Protein AF-A0A6A0HBW5-F1 (afdb_monomer)

Foldseek 3Di:
DCVPDPQWDWDDDPPDIDIDGDPVVDDDQDPVNVVVVVVVVVVVVVVVVVVVVVVVVVVVVVCVVVVDDDPVVCCVVDPPVNVVVVVVVVVVVVVVVVVDPDPQDPVNVVVVVVVLVVVLVVVVVVVVVVVVVLVVVVVVDPDDSVVVCVVVVPDDCVNVVHDRDD

Solvent-accessible surface area (backbone atoms only — not comparable to full-atom values): 10023 Å² total; per-residue (Å²): 136,76,90,81,50,100,56,58,42,79,46,76,59,89,94,44,78,46,75,41,73,45,66,86,78,52,79,87,78,51,75,64,61,49,52,52,49,51,50,50,51,51,54,51,51,54,52,50,53,53,49,52,52,52,50,54,52,51,50,52,51,50,50,60,58,67,73,43,82,49,72,72,54,46,44,68,77,49,40,65,69,59,56,51,51,51,50,52,57,49,46,68,57,43,53,64,53,74,72,42,82,71,82,68,47,73,68,56,49,51,51,53,51,50,53,51,53,51,51,52,50,50,50,54,53,50,55,48,53,55,48,53,55,51,54,61,51,51,78,76,43,97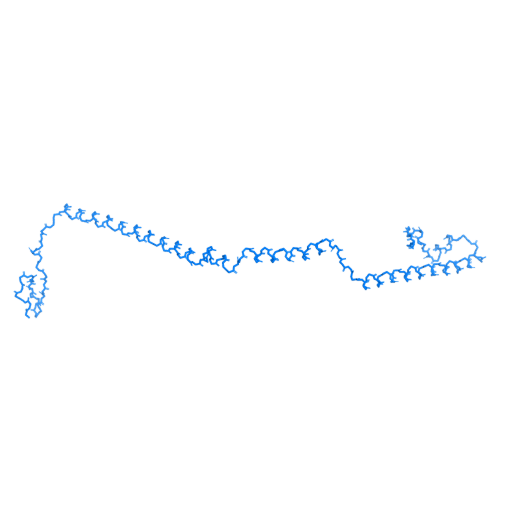,67,57,73,64,58,53,27,60,77,73,67,61,84,53,54,72,81,73,70,52,74,81,82,130

Nearest PDB structures (foldseek):
  1p9n-assembly1_B  TM=2.812E-01  e=3.953E+00  Escherichia coli

Organism: Hyalella azteca (NCBI:txid294128)

InterPro domains:
  IPR040661 Leucine zipper with capping helix domain [PF18517] (106-161)

Sequence (166 aa):
MLGSTSCLKEKLYGKQKVYVADQSRFPAVDEQALKALEQRVAELTESVDGQKQAVQQAEAALKAISSTLTTKELEAYFPDAQLRQQNEAMESRLVPLKTQQSPISKEERQRLERRRSEAVLQWRRRKRIAREVLDAILEGYPKSKKELYEDIGIETDEDLGVKMPQ

pLDDT: mean 85.19, std 10.64, range [41.59, 97.88]

Structure (mmCIF, N/CA/C/O backbone):
data_AF-A0A6A0HBW5-F1
#
_entry.id   AF-A0A6A0HBW5-F1
#
loop_
_atom_site.group_PDB
_atom_site.id
_atom_site.type_symbol
_atom_site.label_atom_id
_atom_site.label_alt_id
_atom_site.label_comp_id
_atom_site.label_asym_id
_atom_site.label_entity_id
_atom_site.label_seq_id
_atom_site.pdbx_PDB_ins_code
_atom_site.Cartn_x
_atom_site.Cartn_y
_atom_site.Cartn_z
_atom_site.occupancy
_atom_site.B_iso_or_equiv
_atom_site.auth_seq_id
_atom_site.auth_comp_id
_atom_site.auth_asym_id
_atom_site.auth_atom_id
_atom_site.pdbx_PDB_model_num
ATOM 1 N N . MET A 1 1 ? -16.396 -23.419 68.931 1.00 41.59 1 MET A N 1
ATOM 2 C CA . MET A 1 1 ? -17.744 -23.444 69.542 1.00 41.59 1 MET A CA 1
ATOM 3 C C . MET A 1 1 ? -18.662 -22.512 68.746 1.00 41.59 1 MET A C 1
ATOM 5 O O . MET A 1 1 ? -18.763 -21.348 69.090 1.00 41.59 1 MET A O 1
ATOM 9 N N . LEU A 1 2 ? -19.270 -22.982 67.648 1.00 47.25 2 LEU A N 1
ATOM 10 C CA . LEU A 1 2 ? -20.271 -22.221 66.861 1.00 47.25 2 LEU A CA 1
ATOM 11 C C . LEU A 1 2 ? -21.720 -22.646 67.188 1.00 47.25 2 LEU A C 1
ATOM 13 O O . LEU A 1 2 ? -22.670 -22.134 66.609 1.00 47.25 2 LEU A O 1
ATOM 17 N N . GLY A 1 3 ? -21.903 -23.571 68.139 1.00 47.00 3 GLY A N 1
ATOM 18 C CA . GLY A 1 3 ? -23.209 -24.110 68.541 1.00 47.00 3 GLY A CA 1
ATOM 19 C C . GLY A 1 3 ? -24.035 -23.204 69.462 1.00 47.00 3 GLY A C 1
ATOM 20 O O . GLY A 1 3 ? -25.048 -23.650 69.984 1.00 47.00 3 GLY A O 1
ATOM 21 N N . SER A 1 4 ? -23.607 -21.958 69.690 1.00 48.75 4 SER A N 1
ATOM 22 C CA . SER A 1 4 ? -24.270 -21.002 70.597 1.00 48.75 4 SER A CA 1
ATOM 23 C C . SER A 1 4 ? -24.695 -19.701 69.912 1.00 48.75 4 SER A C 1
ATOM 25 O O . SER A 1 4 ? -25.196 -18.793 70.567 1.00 48.75 4 SER A O 1
ATOM 27 N N . THR A 1 5 ? -24.516 -19.591 68.596 1.00 54.41 5 THR A N 1
ATOM 28 C CA . THR A 1 5 ? -25.057 -18.483 67.804 1.00 54.41 5 THR A CA 1
ATOM 29 C C . THR A 1 5 ? -26.413 -18.889 67.237 1.00 54.41 5 THR A C 1
ATOM 31 O O . THR A 1 5 ? -26.514 -19.888 66.529 1.00 54.41 5 THR A O 1
ATOM 34 N N . SER A 1 6 ? -27.449 -18.099 67.531 1.00 63.56 6 SER A N 1
ATOM 35 C CA . SER A 1 6 ? -28.872 -18.265 67.166 1.00 63.56 6 SER A CA 1
ATOM 36 C C . SER A 1 6 ? -29.185 -18.323 65.658 1.00 63.56 6 SER A C 1
ATOM 38 O O . SER A 1 6 ? -30.319 -18.104 65.244 1.00 63.56 6 SER A O 1
ATOM 40 N N . CYS A 1 7 ? -28.183 -18.572 64.818 1.00 76.06 7 CYS A N 1
ATOM 41 C CA . CYS A 1 7 ? -28.252 -18.577 63.365 1.00 76.06 7 CYS A CA 1
ATOM 42 C C . CYS A 1 7 ? -28.137 -19.968 62.728 1.00 76.06 7 CYS A C 1
ATOM 44 O O . CYS A 1 7 ? -28.348 -20.069 61.521 1.00 76.06 7 CYS A O 1
ATOM 46 N N . LEU A 1 8 ? -27.807 -21.017 63.489 1.00 84.62 8 LEU A N 1
ATOM 47 C CA . LEU A 1 8 ? -27.551 -22.361 62.963 1.00 84.62 8 LEU A CA 1
ATOM 48 C C . LEU A 1 8 ? -28.444 -23.407 63.641 1.00 84.62 8 LEU A C 1
ATOM 50 O O . LEU A 1 8 ? -28.570 -23.431 64.864 1.00 84.62 8 LEU A O 1
ATOM 54 N N . LYS A 1 9 ? -29.021 -24.308 62.842 1.00 85.19 9 LYS A N 1
ATOM 55 C CA . LYS A 1 9 ? -29.712 -25.522 63.289 1.00 85.19 9 LYS A CA 1
ATOM 56 C C . LYS A 1 9 ? -28.782 -26.724 63.132 1.00 85.19 9 LYS A C 1
ATOM 58 O O . LYS A 1 9 ? -28.207 -26.940 62.067 1.00 85.19 9 LYS A O 1
ATOM 63 N N . GLU A 1 10 ? -28.639 -27.503 64.201 1.00 88.44 10 GLU A N 1
ATOM 64 C CA . GLU A 1 10 ? -27.877 -28.755 64.221 1.00 88.44 10 GLU A CA 1
ATOM 65 C C . GLU A 1 10 ? -28.824 -29.940 63.998 1.00 88.44 10 GLU A C 1
ATOM 67 O O . GLU A 1 10 ? -29.864 -30.040 64.652 1.00 88.44 10 GLU A O 1
ATOM 72 N N . LYS A 1 11 ? -28.456 -30.865 63.106 1.00 88.19 11 LYS A N 1
ATOM 73 C CA . LYS A 1 11 ? -29.119 -32.164 62.966 1.00 88.19 11 LYS A CA 1
ATOM 74 C C . LYS A 1 11 ? -28.089 -33.287 63.011 1.00 88.19 11 LYS A C 1
ATOM 76 O O . LYS A 1 11 ? -27.078 -33.256 62.310 1.00 88.19 11 LYS A O 1
ATOM 81 N N . LEU A 1 12 ? -28.357 -34.284 63.846 1.00 86.94 12 LEU A N 1
ATOM 82 C CA . LEU A 1 12 ? -27.523 -35.471 63.996 1.00 86.94 12 LEU A CA 1
ATOM 83 C C . LEU A 1 12 ? -27.927 -36.537 62.974 1.00 86.94 12 LEU A C 1
ATOM 85 O O . LEU A 1 12 ? -29.091 -36.932 62.910 1.00 86.94 12 LEU A O 1
ATOM 89 N N . TYR A 1 13 ? -26.950 -37.026 62.215 1.00 85.88 13 TYR A N 1
ATOM 90 C CA . TYR A 1 13 ? -27.076 -38.189 61.341 1.00 85.88 13 TYR A CA 1
ATOM 91 C C . TYR A 1 13 ? -26.056 -39.243 61.783 1.00 85.88 13 TYR A C 1
ATOM 93 O O . TYR A 1 13 ? -24.866 -39.175 61.466 1.00 85.88 13 TYR A O 1
ATOM 101 N N . GLY A 1 14 ? -26.515 -40.214 62.576 1.00 88.50 14 GLY A N 1
ATOM 102 C CA . GLY A 1 14 ? -25.643 -41.224 63.177 1.00 88.50 14 GLY A CA 1
ATOM 103 C C . GLY A 1 14 ? -24.597 -40.592 64.103 1.00 88.50 14 GLY A C 1
ATOM 104 O O . GLY A 1 14 ? -24.949 -39.961 65.094 1.00 88.50 14 GLY A O 1
ATOM 105 N N . LYS A 1 15 ? -23.305 -40.757 63.778 1.00 89.81 15 LYS A N 1
ATOM 106 C CA . LYS A 1 15 ? -22.178 -40.176 64.539 1.00 89.81 15 LYS A CA 1
ATOM 107 C C . LYS A 1 15 ? -21.784 -38.759 64.091 1.00 89.81 15 LYS A C 1
ATOM 109 O O . LYS A 1 15 ? -20.898 -38.169 64.702 1.00 89.81 15 LYS A O 1
ATOM 114 N N . GLN A 1 16 ? -22.385 -38.224 63.027 1.00 82.19 16 GLN A N 1
ATOM 115 C CA . GLN A 1 16 ? -22.011 -36.928 62.453 1.00 82.19 16 GLN A CA 1
ATOM 116 C C . GLN A 1 16 ? -23.065 -35.855 62.742 1.00 82.19 16 GLN A C 1
ATOM 118 O O . GLN A 1 16 ? -24.269 -36.116 62.712 1.00 82.19 16 GLN A O 1
ATOM 123 N N . LYS A 1 17 ? -22.596 -34.631 63.004 1.00 90.69 17 LYS A N 1
ATOM 124 C CA . LYS A 1 17 ? -23.424 -33.431 63.178 1.00 90.69 17 LYS A CA 1
ATOM 125 C C . LYS A 1 17 ? -23.373 -32.594 61.907 1.00 90.69 17 LYS A C 1
ATOM 127 O O . LYS A 1 17 ? -22.287 -32.230 61.462 1.00 90.69 17 LYS A O 1
ATOM 132 N N . VAL A 1 18 ? -24.538 -32.272 61.352 1.00 90.25 18 VAL A N 1
ATOM 133 C CA . VAL A 1 18 ? -24.682 -31.339 60.230 1.00 90.25 18 VAL A CA 1
ATOM 134 C C . VAL A 1 18 ? -25.264 -30.037 60.764 1.00 90.25 18 VAL A C 1
ATOM 136 O O . VAL A 1 18 ? -26.302 -30.042 61.425 1.00 90.25 18 VAL A O 1
ATOM 139 N N . TYR A 1 19 ? -24.592 -28.929 60.471 1.00 90.06 19 TYR A N 1
ATOM 140 C CA . TYR A 1 19 ? -25.030 -27.584 60.826 1.00 90.06 19 TYR A CA 1
ATOM 141 C C . TYR A 1 19 ? -25.513 -26.871 59.571 1.00 90.06 19 TYR A C 1
ATOM 143 O O . TYR A 1 19 ? -24.793 -26.824 58.575 1.00 90.06 19 TYR A O 1
ATOM 151 N N . VAL A 1 20 ? -26.717 -26.312 59.616 1.00 88.06 20 VAL A N 1
ATOM 152 C CA . VAL A 1 20 ? -27.298 -25.549 58.506 1.00 88.06 20 VAL A CA 1
ATOM 153 C C . VAL A 1 20 ? -27.784 -24.208 59.034 1.00 88.06 20 VAL A C 1
ATOM 155 O O . VAL A 1 20 ? -28.215 -24.115 60.182 1.00 88.06 20 VAL A O 1
ATOM 158 N N . ALA A 1 21 ? -27.719 -23.166 58.207 1.00 88.81 21 ALA A N 1
ATOM 159 C CA . ALA A 1 21 ? -28.335 -21.884 58.522 1.00 88.81 21 ALA A CA 1
ATOM 160 C C . ALA A 1 21 ? -29.823 -22.069 58.839 1.00 88.81 21 ALA A C 1
ATOM 162 O O . ALA A 1 21 ? -30.539 -22.799 58.149 1.00 88.81 21 ALA A O 1
ATOM 163 N N . ASP A 1 22 ? -30.283 -21.421 59.904 1.00 87.50 22 ASP A N 1
ATOM 164 C CA . ASP A 1 22 ? -31.673 -21.507 60.306 1.00 87.50 22 ASP A CA 1
ATOM 165 C C . ASP A 1 22 ? -32.580 -20.782 59.300 1.00 87.50 22 ASP A C 1
ATOM 167 O O . ASP A 1 22 ? -32.700 -19.555 59.311 1.00 87.50 22 ASP A O 1
ATOM 171 N N . GLN A 1 23 ? -33.253 -21.566 58.453 1.00 82.19 23 GLN A N 1
ATOM 172 C CA . GLN A 1 23 ? -34.152 -21.047 57.429 1.00 82.19 23 GLN A CA 1
ATOM 173 C C . GLN A 1 23 ? -35.401 -20.353 57.995 1.00 82.19 23 GLN A C 1
ATOM 175 O O . GLN A 1 23 ? -35.957 -19.501 57.312 1.00 82.19 23 GLN A O 1
ATOM 180 N N . SER A 1 24 ? -35.816 -20.618 59.247 1.00 83.19 24 SER A N 1
ATOM 181 C CA . SER A 1 24 ? -36.973 -19.914 59.840 1.00 83.19 24 SER A CA 1
ATOM 182 C C . SER A 1 24 ? -36.707 -18.441 60.155 1.00 83.19 24 SER A C 1
ATOM 184 O O . SER A 1 24 ? -37.626 -17.721 60.530 1.00 83.19 24 SER A O 1
ATOM 186 N N . ARG A 1 25 ? -35.457 -17.986 60.013 1.00 83.81 25 ARG A N 1
ATOM 187 C CA . ARG A 1 25 ? -35.081 -16.573 60.166 1.00 83.81 25 ARG A CA 1
ATOM 188 C C . ARG A 1 25 ? -35.287 -15.767 58.885 1.00 83.81 25 ARG A C 1
ATOM 190 O O . ARG A 1 25 ? -35.209 -14.543 58.936 1.00 83.81 25 ARG A O 1
ATOM 197 N N . PHE A 1 26 ? -35.522 -16.432 57.756 1.00 82.12 26 PHE A N 1
ATOM 198 C CA . PHE A 1 26 ? -35.843 -15.770 56.501 1.00 82.12 26 PHE A CA 1
ATOM 199 C C . PHE A 1 26 ? -37.362 -15.620 56.378 1.00 82.12 26 PHE A C 1
ATOM 201 O O . PHE A 1 26 ? -38.099 -16.520 56.789 1.00 82.12 26 PHE A O 1
ATOM 208 N N . PRO A 1 27 ? -37.847 -14.490 55.842 1.00 81.81 27 PRO A N 1
ATOM 209 C CA . PRO A 1 27 ? -39.269 -14.311 55.598 1.00 81.81 27 PRO A CA 1
ATOM 210 C C . PRO A 1 27 ? -39.771 -15.364 54.606 1.00 81.81 27 PRO A C 1
ATOM 212 O O . PRO A 1 27 ? -39.071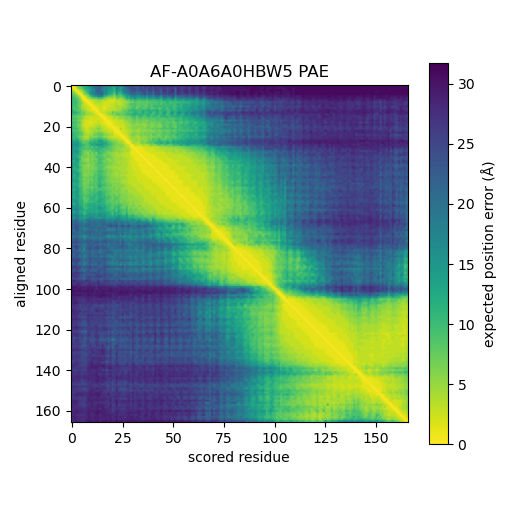 -15.720 53.655 1.00 81.81 27 PRO A O 1
ATOM 215 N N . ALA A 1 28 ? -40.992 -15.854 54.824 1.00 79.06 28 ALA A N 1
ATOM 216 C CA . ALA A 1 28 ? -41.671 -16.676 53.835 1.00 79.06 28 ALA A CA 1
ATOM 217 C C . ALA A 1 28 ? -41.935 -15.811 52.597 1.00 79.06 28 ALA A C 1
ATOM 219 O O . ALA A 1 28 ? -42.573 -14.764 52.692 1.00 79.06 28 ALA A O 1
ATOM 220 N N . VAL A 1 29 ? -41.394 -16.229 51.457 1.00 78.19 29 VAL A N 1
ATOM 221 C CA . VAL A 1 29 ? -41.581 -15.534 50.184 1.00 78.19 29 VAL A CA 1
ATOM 222 C C . VAL A 1 29 ? -42.862 -16.067 49.555 1.00 78.19 29 VAL A C 1
ATOM 224 O O . VAL A 1 29 ? -42.998 -17.277 49.373 1.00 78.19 29 VAL A O 1
ATOM 227 N N . ASP A 1 30 ? -43.811 -15.182 49.261 1.00 87.38 30 ASP A N 1
ATOM 228 C CA . ASP A 1 30 ? -45.005 -15.551 48.507 1.00 87.38 30 ASP A CA 1
ATOM 229 C C . ASP A 1 30 ? -44.696 -15.688 47.002 1.00 87.38 30 ASP A C 1
ATOM 231 O O . ASP A 1 30 ? -43.681 -15.206 46.493 1.00 87.38 30 ASP A O 1
ATOM 235 N N . GLU A 1 31 ? -45.574 -16.372 46.270 1.00 89.19 31 GLU A N 1
ATOM 236 C CA . GLU A 1 31 ? -45.358 -16.672 44.851 1.00 89.19 31 GLU A CA 1
ATOM 237 C C . GLU A 1 31 ? -45.333 -15.412 43.962 1.00 89.19 31 GLU A C 1
ATOM 239 O O . GLU A 1 31 ? -44.702 -15.410 42.904 1.00 89.19 31 GLU A O 1
ATOM 244 N N . GLN A 1 32 ? -45.987 -14.322 44.380 1.00 89.50 32 GLN A N 1
ATOM 245 C CA . GLN A 1 32 ? -45.972 -13.053 43.648 1.00 89.50 32 GLN A CA 1
ATOM 246 C C . GLN A 1 32 ? -44.634 -12.332 43.834 1.00 89.50 32 GLN A C 1
ATOM 248 O O . GLN A 1 32 ? -44.055 -11.858 42.857 1.00 89.50 32 GLN A O 1
ATOM 253 N N . ALA A 1 33 ? -44.106 -12.303 45.059 1.00 88.12 33 ALA A N 1
ATOM 254 C CA . ALA A 1 33 ? -42.792 -11.760 45.376 1.00 88.12 33 ALA A CA 1
ATOM 255 C C . ALA A 1 33 ? -41.672 -12.534 44.663 1.00 88.12 33 ALA A C 1
ATOM 257 O O . ALA A 1 33 ? -40.720 -11.923 44.173 1.00 88.12 33 ALA A O 1
ATOM 258 N N . LEU A 1 34 ? -41.806 -13.860 44.543 1.00 91.31 34 LEU A N 1
ATOM 259 C CA . LEU A 1 34 ? -40.866 -14.684 43.782 1.00 91.31 34 LEU A CA 1
ATOM 260 C C . LEU A 1 34 ? -40.891 -14.330 42.286 1.00 91.31 34 LEU A C 1
ATOM 262 O O . LEU A 1 34 ? -39.839 -14.056 41.713 1.00 91.31 34 LEU A O 1
ATOM 266 N N . LYS A 1 35 ? -42.082 -14.235 41.676 1.00 93.31 35 LYS A N 1
ATOM 267 C CA . LYS A 1 35 ? -42.235 -13.819 40.268 1.00 93.31 35 LYS A CA 1
ATOM 268 C C . LYS A 1 35 ? -41.700 -12.408 40.012 1.00 93.31 35 LYS A C 1
ATOM 270 O O . LYS A 1 35 ? -41.071 -12.171 38.98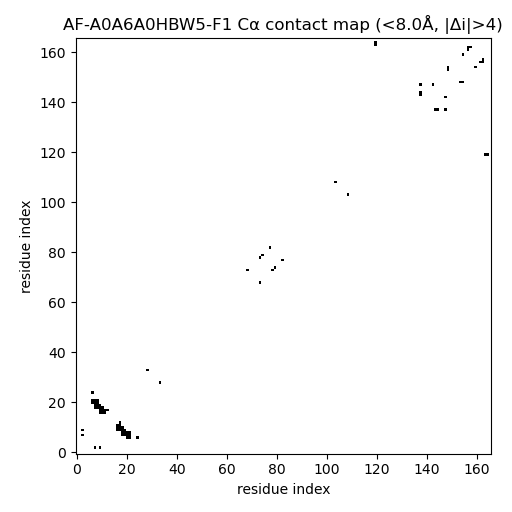4 1.00 93.31 35 LYS A O 1
ATOM 275 N N . ALA A 1 36 ? -41.903 -11.478 40.946 1.00 93.12 36 ALA A N 1
ATOM 276 C CA . ALA A 1 36 ? -41.356 -10.126 40.848 1.00 93.12 36 ALA A CA 1
ATOM 277 C C . ALA A 1 36 ? -39.816 -10.123 40.893 1.00 93.12 36 ALA A C 1
ATOM 279 O O . ALA A 1 36 ? -39.178 -9.391 40.138 1.00 93.12 36 ALA A O 1
ATOM 280 N N . LEU A 1 37 ? -39.206 -10.962 41.739 1.00 93.31 37 LEU A N 1
ATOM 281 C CA . LEU A 1 37 ? -37.752 -11.142 41.779 1.00 93.31 37 LEU A CA 1
ATOM 282 C C . LEU A 1 37 ? -37.219 -11.774 40.489 1.00 93.31 37 LEU A C 1
ATOM 284 O O . LEU A 1 37 ? -36.202 -11.313 39.979 1.00 93.31 37 LEU A O 1
ATOM 288 N N . GLU A 1 38 ? -37.901 -12.775 39.932 1.00 95.88 38 GLU A N 1
ATOM 289 C CA . GLU A 1 38 ? -37.529 -13.388 38.649 1.00 95.88 38 GLU A CA 1
ATOM 290 C C . GLU A 1 38 ? -37.571 -12.371 37.501 1.00 95.88 38 GLU A C 1
ATOM 292 O O . GLU A 1 38 ? -36.621 -12.289 36.721 1.00 95.88 38 GLU A O 1
ATOM 297 N N . GLN A 1 39 ? -38.614 -11.535 37.439 1.00 96.50 39 GLN A N 1
ATOM 298 C CA . GLN A 1 39 ? -38.695 -10.429 36.478 1.00 96.50 39 GLN A CA 1
ATOM 299 C C . GLN A 1 39 ? -37.549 -9.434 36.670 1.00 96.50 39 GLN A C 1
ATOM 301 O O . GLN A 1 39 ? -36.880 -9.072 35.707 1.00 96.50 39 GLN A O 1
ATOM 306 N N . ARG A 1 40 ? -37.256 -9.053 37.919 1.00 96.88 40 ARG A N 1
ATOM 307 C CA . ARG A 1 40 ? -36.151 -8.142 38.244 1.00 96.88 40 ARG A CA 1
ATOM 308 C C . ARG A 1 40 ? -34.796 -8.707 37.819 1.00 96.88 40 ARG A C 1
ATOM 310 O O . ARG A 1 40 ? -33.949 -7.969 37.324 1.00 96.88 40 ARG A O 1
ATOM 317 N N . VAL A 1 41 ? -34.580 -10.005 38.025 1.00 97.12 41 VAL A N 1
ATOM 318 C CA . VAL A 1 41 ? -33.361 -10.701 37.597 1.00 97.12 41 VAL A CA 1
ATOM 319 C C . VAL A 1 41 ? -33.263 -10.707 36.076 1.00 97.12 41 VAL A C 1
ATOM 321 O O . VAL A 1 41 ? -32.189 -10.413 35.555 1.00 97.12 41 VAL A O 1
ATOM 324 N N . ALA A 1 42 ? -34.359 -10.983 35.365 1.00 97.50 42 ALA A N 1
ATOM 325 C CA . ALA A 1 42 ? -34.386 -10.945 33.905 1.00 97.50 42 ALA A CA 1
ATOM 326 C C . ALA A 1 42 ? -34.054 -9.540 33.368 1.00 97.50 42 ALA A C 1
ATOM 328 O O . ALA A 1 42 ? -33.130 -9.405 32.569 1.00 97.50 42 ALA A O 1
ATOM 329 N N . GLU A 1 43 ? -34.714 -8.498 33.887 1.00 97.69 43 GLU A N 1
ATOM 330 C CA . GLU A 1 43 ? -34.456 -7.092 33.532 1.00 97.69 43 GLU A CA 1
ATOM 331 C C . GLU A 1 43 ? -32.993 -6.693 33.767 1.00 97.69 43 GLU A C 1
ATOM 333 O O . GLU A 1 43 ? -32.346 -6.092 32.909 1.00 97.69 43 GLU A O 1
ATOM 338 N N . LEU A 1 44 ? -32.450 -7.027 34.943 1.00 97.69 44 LEU A N 1
ATOM 339 C CA . LEU A 1 44 ? -31.066 -6.702 35.283 1.00 97.69 44 LEU A CA 1
ATOM 340 C C . LEU A 1 44 ? -30.074 -7.469 34.410 1.00 97.69 44 LEU A C 1
ATOM 342 O O . LEU A 1 44 ? -29.048 -6.908 34.033 1.00 97.69 44 LEU A O 1
ATOM 346 N N . THR A 1 45 ? -30.372 -8.723 34.072 1.00 97.56 45 THR A N 1
ATOM 347 C CA . THR A 1 45 ? -29.515 -9.533 33.197 1.00 97.56 45 THR A CA 1
ATOM 348 C C . THR A 1 45 ? -29.469 -8.933 31.796 1.00 97.56 45 THR A C 1
ATOM 350 O O . THR A 1 45 ? -28.382 -8.712 31.267 1.00 97.56 45 THR A O 1
ATOM 353 N N . GLU A 1 46 ? -30.624 -8.564 31.239 1.00 97.88 46 GLU A N 1
ATOM 354 C CA . GLU A 1 46 ? -30.710 -7.906 29.934 1.00 97.88 46 GLU A CA 1
ATOM 355 C C . GLU A 1 46 ? -29.983 -6.552 29.932 1.00 97.88 46 GLU A C 1
ATOM 357 O O . GLU A 1 46 ? -29.199 -6.261 29.027 1.00 97.88 46 GLU A O 1
ATOM 362 N N . SER A 1 47 ? -30.153 -5.751 30.991 1.00 97.56 47 SER A N 1
ATOM 363 C CA . SER A 1 47 ? -29.437 -4.481 31.141 1.00 97.56 47 SER A CA 1
ATOM 364 C C . SER A 1 47 ? -27.919 -4.672 31.203 1.00 97.56 47 SER A C 1
ATOM 366 O O . SER A 1 47 ? -27.177 -3.885 30.613 1.00 97.56 47 SER A O 1
ATOM 368 N N . VAL A 1 48 ? -27.441 -5.683 31.933 1.00 97.81 48 VAL A N 1
ATOM 369 C CA . VAL A 1 48 ? -26.007 -5.980 32.052 1.00 97.81 48 VAL A CA 1
ATOM 370 C C . VAL A 1 48 ? -25.439 -6.432 30.710 1.00 97.81 48 VAL A C 1
ATOM 372 O O . VAL A 1 48 ? -24.360 -5.981 30.322 1.00 97.81 48 VAL A O 1
ATOM 375 N N . ASP A 1 49 ? -26.152 -7.286 29.984 1.00 97.75 49 ASP A N 1
ATOM 376 C CA . ASP A 1 49 ? -25.695 -7.779 28.687 1.00 97.75 49 ASP A CA 1
ATOM 377 C C . ASP A 1 49 ? -25.682 -6.668 27.628 1.00 97.75 49 ASP A C 1
ATOM 379 O O . ASP A 1 49 ? -24.708 -6.550 26.879 1.00 97.75 49 ASP A O 1
ATOM 383 N N . GLY A 1 50 ? -26.677 -5.776 27.638 1.00 97.88 50 GLY A N 1
ATOM 384 C CA . GLY A 1 50 ? -26.682 -4.576 26.799 1.00 97.88 50 GLY A CA 1
ATOM 385 C C . GLY A 1 50 ? -25.497 -3.648 27.088 1.00 97.88 50 GLY A C 1
ATOM 386 O O . GLY A 1 50 ? -24.810 -3.201 26.167 1.00 97.88 50 GLY A O 1
ATOM 387 N N . GLN A 1 51 ? -25.188 -3.404 28.366 1.00 97.62 51 GLN A N 1
ATOM 388 C CA . GLN A 1 51 ? -24.028 -2.594 28.754 1.00 97.62 51 GLN A CA 1
ATOM 389 C C . GLN A 1 51 ? -22.700 -3.245 28.352 1.00 97.62 51 GLN A C 1
ATOM 391 O O . GLN A 1 51 ? -21.817 -2.555 27.843 1.00 97.62 51 GLN A O 1
ATOM 396 N N . LYS A 1 52 ? -22.554 -4.565 28.517 1.00 97.88 52 LYS A N 1
ATOM 397 C CA . LYS A 1 52 ? -21.355 -5.294 28.072 1.00 97.88 52 LYS A CA 1
ATOM 398 C C . LYS A 1 52 ? -21.142 -5.173 26.567 1.00 97.88 52 LYS A C 1
ATOM 400 O O . LYS A 1 52 ? -20.018 -4.917 26.141 1.00 97.88 52 LYS A O 1
ATOM 405 N N . GLN A 1 53 ? -22.201 -5.317 25.768 1.00 97.69 53 GLN A N 1
ATOM 406 C CA . GLN A 1 53 ? -22.108 -5.140 24.317 1.00 97.69 53 GLN A CA 1
ATOM 407 C C . GLN A 1 53 ? -21.704 -3.710 23.944 1.00 97.69 53 GLN A C 1
ATOM 409 O O . GLN A 1 53 ? -20.829 -3.530 23.097 1.00 97.69 53 GLN A O 1
ATOM 414 N N . ALA A 1 54 ? -22.279 -2.697 24.598 1.00 97.38 54 ALA A N 1
ATOM 415 C CA . ALA A 1 54 ? -21.919 -1.300 24.360 1.00 97.38 54 ALA A CA 1
ATOM 416 C C . ALA A 1 54 ? -20.443 -1.017 24.693 1.00 97.38 54 ALA A C 1
ATOM 418 O O . ALA A 1 54 ? -19.747 -0.367 23.912 1.00 97.38 54 ALA A O 1
ATOM 419 N N . VAL A 1 55 ? -19.943 -1.554 25.812 1.00 97.75 55 VAL A N 1
ATOM 420 C CA . VAL A 1 55 ? -18.525 -1.454 26.190 1.00 97.75 55 VAL A CA 1
ATOM 421 C C . VAL A 1 55 ? -17.641 -2.131 25.147 1.00 97.75 55 VAL A C 1
ATOM 423 O O . VAL A 1 55 ? -16.697 -1.514 24.663 1.00 97.75 55 VAL A O 1
ATOM 426 N N . GLN A 1 56 ? -17.978 -3.352 24.729 1.00 97.56 56 GLN A N 1
ATOM 427 C CA . GLN A 1 56 ? -17.200 -4.087 23.733 1.00 97.56 56 GLN A CA 1
ATOM 428 C C . GLN A 1 56 ? -17.127 -3.342 22.388 1.00 97.56 56 GLN A C 1
ATOM 430 O O . GLN A 1 56 ? -16.073 -3.302 21.751 1.00 97.56 56 GLN A O 1
ATOM 435 N N . GLN A 1 57 ? -18.228 -2.719 21.956 1.00 97.00 57 GLN A N 1
ATOM 436 C CA . GLN A 1 57 ? -18.257 -1.889 20.748 1.00 97.00 57 GLN A CA 1
ATOM 437 C C . GLN A 1 57 ? -17.396 -0.628 20.899 1.00 97.00 57 GLN A C 1
ATOM 439 O O . GLN A 1 57 ? -16.629 -0.297 19.992 1.00 97.00 57 GLN A O 1
ATOM 444 N N . ALA A 1 58 ? -17.483 0.055 22.043 1.00 96.56 58 ALA A N 1
ATOM 445 C CA . ALA A 1 58 ? -16.683 1.244 22.324 1.00 96.56 58 ALA A CA 1
ATOM 446 C C . ALA A 1 58 ? -15.179 0.926 22.382 1.00 96.56 58 ALA A C 1
ATOM 448 O O . ALA A 1 58 ? -14.374 1.660 21.812 1.00 96.56 58 ALA A O 1
ATOM 449 N N . GLU A 1 59 ? -14.793 -0.192 23.000 1.00 95.88 59 GLU A N 1
ATOM 450 C CA . GLU A 1 59 ? -13.406 -0.666 23.040 1.00 95.88 59 GLU A CA 1
ATOM 451 C C . GLU A 1 59 ? -12.881 -1.018 21.645 1.00 95.88 59 GLU A C 1
ATOM 453 O O . GLU A 1 59 ? -11.755 -0.655 21.297 1.00 95.88 59 GLU A O 1
ATOM 458 N N . ALA A 1 60 ? -13.694 -1.680 20.815 1.00 94.94 60 ALA A N 1
ATOM 459 C CA . ALA A 1 60 ? -13.329 -1.986 19.436 1.00 94.94 60 ALA A CA 1
ATOM 460 C C . ALA A 1 60 ? -13.109 -0.706 18.610 1.00 94.94 60 ALA A C 1
ATOM 462 O O . ALA A 1 60 ? -12.108 -0.602 17.897 1.00 94.94 60 ALA A O 1
ATOM 463 N N . ALA A 1 61 ? -13.995 0.285 18.747 1.00 93.06 61 ALA A N 1
ATOM 464 C CA . ALA A 1 61 ? -13.855 1.584 18.091 1.00 93.06 61 ALA A CA 1
ATOM 465 C C . ALA A 1 61 ? -12.609 2.340 18.582 1.00 93.06 61 ALA A C 1
ATOM 467 O O . ALA A 1 61 ? -11.828 2.841 17.773 1.00 93.06 61 ALA A O 1
ATOM 468 N N . LEU A 1 62 ? -12.372 2.363 19.896 1.00 91.62 62 LEU A N 1
ATOM 469 C CA . LEU A 1 62 ? -11.191 2.986 20.490 1.00 91.62 62 LEU A CA 1
ATOM 470 C C . LEU A 1 62 ? -9.903 2.328 19.991 1.00 91.62 62 LEU A C 1
ATOM 472 O O . LEU A 1 62 ? -8.945 3.023 19.656 1.00 91.62 62 LEU A O 1
ATOM 476 N N . LYS A 1 63 ? -9.872 0.995 19.905 1.00 92.00 63 LYS A N 1
ATOM 477 C CA . LYS A 1 63 ? -8.723 0.254 19.379 1.00 92.00 63 LYS A CA 1
ATOM 478 C C . LYS A 1 63 ? -8.489 0.562 17.903 1.00 92.00 63 LYS A C 1
ATOM 480 O O . LYS A 1 63 ? -7.347 0.780 17.517 1.00 92.00 63 LYS A O 1
ATOM 485 N N . ALA A 1 64 ? -9.544 0.615 17.091 1.00 88.06 64 ALA A N 1
ATOM 486 C CA . ALA A 1 64 ? -9.427 0.966 15.679 1.00 88.06 64 ALA A CA 1
ATOM 487 C C . ALA A 1 64 ? -8.822 2.369 15.507 1.00 88.06 64 ALA A C 1
ATOM 489 O O . ALA A 1 64 ? -7.837 2.523 14.790 1.00 88.06 64 ALA A O 1
ATOM 490 N N . ILE A 1 65 ? -9.342 3.359 16.238 1.00 85.69 65 ILE A N 1
ATOM 491 C CA . ILE A 1 65 ? -8.881 4.754 16.166 1.00 85.69 65 ILE A CA 1
ATOM 492 C C . ILE A 1 65 ? -7.458 4.911 16.720 1.00 85.69 65 ILE A C 1
ATOM 494 O O . ILE A 1 65 ? -6.636 5.594 16.117 1.00 85.69 65 ILE A O 1
ATOM 498 N N . SER A 1 66 ? -7.137 4.268 17.845 1.00 84.38 66 SER A N 1
ATOM 499 C CA . SER A 1 66 ? -5.807 4.374 18.469 1.00 84.38 66 SER A CA 1
ATOM 500 C C . SER A 1 66 ? -4.724 3.553 17.763 1.00 84.38 66 SER A C 1
ATOM 502 O O . SER A 1 66 ? -3.542 3.826 17.942 1.00 84.38 66 SER A O 1
ATOM 504 N N . SER A 1 67 ? -5.101 2.562 16.946 1.00 83.88 67 SER A N 1
ATOM 505 C CA . SER A 1 67 ? -4.154 1.797 16.122 1.00 83.88 67 SER A CA 1
ATOM 506 C C . SER A 1 67 ? -3.634 2.566 14.904 1.00 83.88 67 SER A C 1
ATOM 508 O O . SER A 1 67 ? -2.667 2.140 14.273 1.00 83.88 67 SER A O 1
ATOM 510 N N . THR A 1 68 ? -4.258 3.697 14.575 1.00 81.19 68 THR A N 1
ATOM 511 C CA . THR A 1 68 ? -3.835 4.592 13.498 1.00 81.19 68 THR A CA 1
ATOM 512 C C . THR A 1 68 ? -3.149 5.827 14.066 1.00 81.19 68 THR A C 1
ATOM 514 O O . THR A 1 68 ? -3.573 6.349 15.094 1.00 81.19 68 THR A O 1
ATOM 517 N N . LEU A 1 69 ? -2.107 6.312 13.382 1.00 77.06 69 LEU A N 1
ATOM 518 C CA . LEU A 1 69 ? -1.477 7.590 13.717 1.00 77.06 69 LEU A CA 1
ATOM 519 C C . LEU A 1 69 ? -2.518 8.709 13.692 1.00 77.06 69 LEU A C 1
ATOM 521 O O . LEU A 1 69 ? -3.339 8.798 12.774 1.00 77.06 69 LEU A O 1
ATOM 525 N N . THR A 1 70 ? -2.459 9.584 14.689 1.00 80.88 70 THR A N 1
ATOM 526 C CA . THR A 1 70 ?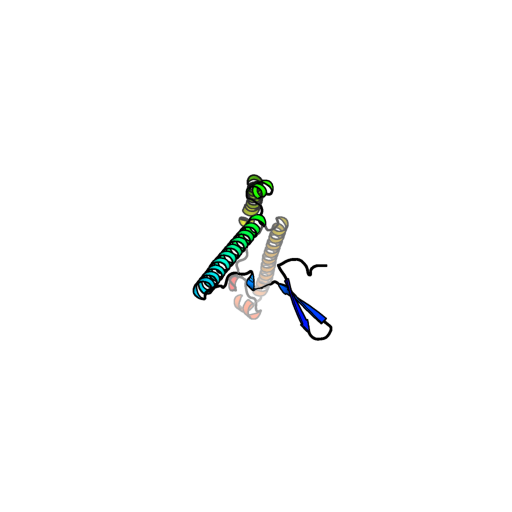 -3.306 10.774 14.718 1.00 80.88 70 THR A CA 1
ATOM 527 C C . THR A 1 70 ? -2.912 11.733 13.596 1.00 80.88 70 THR A C 1
ATOM 529 O O . THR A 1 70 ? -1.769 11.744 13.139 1.00 80.88 70 THR A O 1
ATOM 532 N N . THR A 1 71 ? -3.835 12.598 13.171 1.00 76.69 71 THR A N 1
ATOM 533 C CA . THR A 1 71 ? -3.572 13.601 12.124 1.00 76.69 71 THR A CA 1
ATOM 534 C C . THR A 1 71 ? -2.348 14.464 12.443 1.00 76.69 71 THR A C 1
ATOM 536 O O . THR A 1 71 ? -1.525 14.704 11.570 1.00 76.69 71 THR A O 1
ATOM 539 N N . LYS A 1 72 ? -2.169 14.849 13.714 1.00 79.25 72 LYS A N 1
ATOM 540 C CA . LYS A 1 72 ? -1.014 15.642 14.163 1.00 79.25 72 LYS A CA 1
ATOM 541 C C . LYS A 1 72 ? 0.304 14.880 14.060 1.00 79.25 72 LYS A C 1
ATOM 543 O O . LYS A 1 72 ? 1.329 15.464 13.727 1.00 79.25 72 LYS A O 1
ATOM 548 N N . GLU A 1 73 ? 0.295 13.586 14.370 1.00 79.94 73 GLU A N 1
ATOM 549 C CA . GLU A 1 73 ? 1.489 12.755 14.224 1.00 79.94 73 GLU A CA 1
ATOM 550 C C . GLU A 1 73 ? 1.796 12.514 12.744 1.00 79.94 73 GLU A C 1
ATOM 552 O O . GLU A 1 73 ? 2.952 12.622 12.349 1.00 79.94 73 GLU A 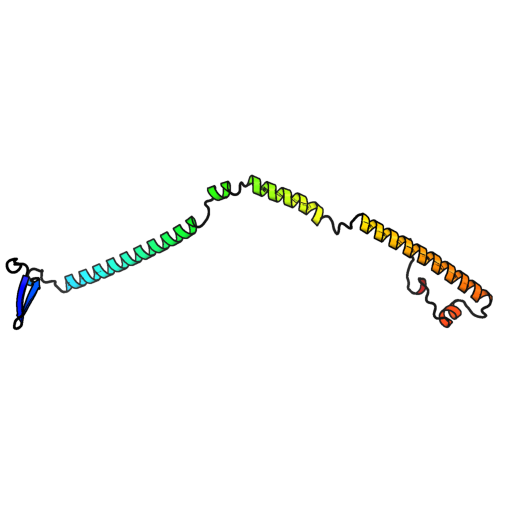O 1
ATOM 557 N N . LEU A 1 74 ? 0.783 12.273 11.904 1.00 76.75 74 LEU A N 1
ATOM 558 C CA . LEU A 1 74 ? 0.957 12.180 10.450 1.00 76.75 74 LEU A CA 1
ATOM 559 C C . LEU A 1 74 ? 1.571 13.457 9.866 1.00 76.75 74 LEU A C 1
ATOM 561 O O . LEU A 1 74 ? 2.517 13.356 9.093 1.00 76.75 74 LEU A O 1
ATOM 565 N N . GLU A 1 75 ? 1.102 14.636 10.278 1.00 79.31 75 GLU A N 1
ATOM 566 C CA . GLU A 1 75 ? 1.666 15.934 9.875 1.00 79.31 75 GLU A CA 1
ATOM 567 C C . GLU A 1 75 ? 3.119 16.123 10.344 1.00 79.31 75 GLU A C 1
ATOM 569 O O . GLU A 1 75 ? 3.918 16.749 9.647 1.00 79.31 75 GLU A O 1
ATOM 574 N N . ALA A 1 76 ? 3.487 15.569 11.505 1.00 78.25 76 ALA A N 1
ATOM 575 C CA . ALA A 1 76 ? 4.857 15.614 12.012 1.00 78.25 76 ALA A CA 1
ATOM 576 C C . ALA A 1 76 ? 5.798 14.653 11.263 1.00 78.25 76 ALA A C 1
ATOM 578 O O . ALA A 1 76 ? 6.943 15.010 10.984 1.00 78.25 76 ALA A O 1
ATOM 579 N N . TYR A 1 77 ? 5.332 13.443 10.936 1.00 73.50 77 TYR A N 1
ATOM 580 C CA . TYR A 1 77 ? 6.113 12.444 10.193 1.00 73.50 77 TYR A CA 1
ATOM 581 C C . TYR A 1 77 ? 6.215 12.766 8.701 1.00 73.50 77 TYR A C 1
ATOM 583 O O . TYR A 1 77 ? 7.248 12.507 8.083 1.00 73.50 77 TYR A O 1
ATOM 591 N N . PHE A 1 78 ? 5.160 13.338 8.129 1.00 74.31 78 PHE A N 1
ATOM 592 C CA . PHE A 1 78 ? 5.080 13.709 6.726 1.00 74.31 78 PHE A CA 1
ATOM 593 C C . PHE A 1 78 ? 4.554 15.136 6.595 1.00 74.31 78 PHE A C 1
ATOM 595 O O . PHE A 1 78 ? 3.377 15.336 6.291 1.00 74.31 78 PHE A O 1
ATOM 602 N N . PRO A 1 79 ? 5.414 16.149 6.779 1.00 81.50 79 PRO A N 1
ATOM 603 C CA . PRO A 1 79 ? 5.014 17.516 6.509 1.00 81.50 79 PRO A CA 1
ATOM 604 C C . PRO A 1 79 ? 4.537 17.620 5.060 1.00 81.50 79 PRO A C 1
ATOM 606 O O . PRO A 1 79 ? 5.271 17.268 4.133 1.00 81.50 79 PRO A O 1
ATOM 609 N N . ASP A 1 80 ? 3.331 18.146 4.852 1.00 78.19 80 ASP A N 1
ATOM 610 C CA . ASP A 1 80 ? 2.739 18.348 3.523 1.00 78.19 80 ASP A CA 1
ATOM 611 C C . ASP A 1 80 ? 3.701 19.046 2.552 1.00 78.19 80 ASP A C 1
ATOM 613 O O . ASP A 1 80 ? 3.742 18.741 1.360 1.00 78.19 80 ASP A O 1
ATOM 617 N N . ALA A 1 81 ? 4.520 19.963 3.072 1.00 78.44 81 ALA A N 1
ATOM 618 C CA . ALA A 1 81 ? 5.557 20.650 2.315 1.00 78.44 81 ALA A CA 1
ATOM 619 C C . ALA A 1 81 ? 6.613 19.686 1.741 1.00 78.44 81 ALA A C 1
ATOM 621 O O . ALA A 1 81 ? 6.996 19.821 0.580 1.00 78.44 81 ALA A O 1
ATOM 622 N N . GLN A 1 82 ? 7.051 18.692 2.517 1.00 84.31 82 GLN A N 1
ATOM 623 C CA . GLN A 1 82 ? 8.046 17.708 2.092 1.00 84.31 82 GLN A CA 1
ATOM 624 C C . GLN A 1 82 ? 7.469 16.745 1.048 1.00 84.31 82 GLN A C 1
ATOM 626 O O . GLN A 1 82 ? 8.127 16.466 0.046 1.00 84.31 82 GLN A O 1
ATOM 631 N N . LEU A 1 83 ? 6.230 16.279 1.236 1.00 86.31 83 LEU A N 1
ATOM 632 C CA . LEU A 1 83 ? 5.553 15.419 0.259 1.00 86.31 83 LEU A CA 1
ATOM 633 C C . LEU A 1 83 ? 5.316 16.146 -1.069 1.00 86.31 83 LEU A C 1
ATOM 635 O O . LEU A 1 83 ? 5.587 15.594 -2.136 1.00 86.31 83 LEU A O 1
ATOM 639 N N . ARG A 1 84 ? 4.868 17.406 -1.019 1.00 87.75 84 ARG A N 1
ATOM 640 C CA . ARG A 1 84 ? 4.691 18.241 -2.217 1.00 87.75 84 ARG A CA 1
ATOM 641 C C . ARG A 1 84 ? 6.011 18.472 -2.941 1.00 87.75 84 ARG A C 1
ATOM 643 O O . ARG A 1 84 ? 6.060 18.290 -4.151 1.00 87.75 84 ARG A O 1
ATOM 650 N N . GLN A 1 85 ? 7.082 18.775 -2.209 1.00 90.88 85 GLN A N 1
ATOM 651 C CA . GLN A 1 85 ? 8.412 18.953 -2.789 1.00 90.88 85 GLN A CA 1
ATOM 652 C C . GLN A 1 85 ? 8.921 17.671 -3.464 1.00 90.88 85 GLN A C 1
ATOM 654 O O . GLN A 1 85 ? 9.493 17.728 -4.551 1.00 90.88 85 GLN A O 1
ATOM 659 N N . GLN A 1 86 ? 8.706 16.505 -2.847 1.00 89.75 86 GLN A N 1
ATOM 660 C CA . GLN A 1 86 ? 9.090 15.220 -3.436 1.00 89.75 86 GLN A CA 1
ATOM 661 C C . GLN A 1 86 ? 8.282 14.899 -4.693 1.00 89.75 86 GLN A C 1
ATOM 663 O O . GLN A 1 86 ? 8.860 14.471 -5.693 1.00 89.75 86 GLN A O 1
ATOM 668 N N . ASN A 1 87 ? 6.971 15.137 -4.669 1.00 91.50 87 ASN A N 1
ATOM 669 C CA . ASN A 1 87 ? 6.114 14.940 -5.834 1.00 91.50 87 ASN A CA 1
ATOM 670 C C . ASN A 1 87 ? 6.513 15.872 -6.980 1.00 91.50 87 ASN A C 1
ATOM 672 O O . ASN A 1 87 ? 6.691 15.406 -8.100 1.00 91.50 87 ASN A O 1
ATOM 676 N N . GLU A 1 88 ? 6.769 17.147 -6.700 1.00 92.62 88 GLU A N 1
ATOM 677 C CA . GLU A 1 88 ? 7.214 18.122 -7.699 1.00 92.62 88 GLU A CA 1
ATOM 678 C C . GLU A 1 88 ? 8.603 17.772 -8.273 1.00 92.62 88 GLU A C 1
ATOM 680 O O . GLU A 1 88 ? 8.832 17.829 -9.486 1.00 92.62 88 GLU A O 1
ATOM 685 N N . ALA A 1 89 ? 9.533 17.306 -7.434 1.00 91.25 89 ALA A N 1
ATOM 686 C CA . ALA A 1 89 ? 10.836 16.807 -7.880 1.00 91.25 89 ALA A CA 1
ATOM 687 C C . ALA A 1 89 ? 10.716 15.544 -8.754 1.00 91.25 89 ALA A C 1
ATOM 689 O O . ALA A 1 89 ? 11.490 15.350 -9.694 1.00 91.25 89 ALA A O 1
ATOM 690 N N . MET A 1 90 ? 9.753 14.666 -8.470 1.00 88.75 90 MET A N 1
ATOM 691 C CA . MET A 1 90 ? 9.510 13.472 -9.280 1.00 88.75 90 MET A CA 1
ATOM 692 C C . MET A 1 90 ? 8.788 13.801 -10.588 1.00 88.75 90 MET A C 1
ATOM 694 O O . MET A 1 90 ? 9.171 13.290 -11.641 1.00 88.75 90 MET A O 1
ATOM 698 N N . GLU A 1 91 ? 7.801 14.692 -10.562 1.00 88.62 91 GLU A N 1
ATOM 699 C CA . GLU A 1 91 ? 7.092 15.156 -11.753 1.00 88.62 91 GLU A CA 1
ATOM 700 C C . GLU A 1 91 ? 8.019 15.917 -12.698 1.00 88.62 91 GLU A C 1
ATOM 702 O O . GLU A 1 91 ? 8.053 15.611 -13.890 1.00 88.62 91 GLU A O 1
ATOM 707 N N . SER A 1 92 ? 8.864 16.811 -12.182 1.00 84.44 92 SER A N 1
ATOM 708 C CA . SER A 1 92 ? 9.863 17.524 -12.991 1.00 84.44 92 SER A CA 1
ATOM 709 C C . SER A 1 92 ? 10.875 16.590 -13.668 1.00 84.44 92 SER A C 1
ATOM 711 O O . SER A 1 92 ? 11.376 16.913 -14.744 1.00 84.44 92 SER A O 1
ATOM 713 N N . ARG A 1 93 ? 11.136 15.401 -13.105 1.00 82.19 93 ARG A N 1
ATOM 714 C CA . ARG A 1 93 ? 11.944 14.345 -13.747 1.00 82.19 93 ARG A CA 1
ATOM 715 C C . ARG A 1 93 ? 11.144 13.482 -14.720 1.00 82.19 93 ARG A C 1
ATOM 717 O O . ARG A 1 93 ? 11.700 13.009 -15.708 1.00 82.19 93 ARG A O 1
ATOM 724 N N . LEU A 1 94 ? 9.858 13.264 -14.464 1.00 82.38 94 LEU A N 1
ATOM 725 C CA . LEU A 1 94 ? 8.987 12.445 -15.309 1.00 82.38 94 LEU A CA 1
ATOM 726 C C . LEU A 1 94 ? 8.541 13.164 -16.581 1.00 82.38 94 LEU A C 1
ATOM 728 O O . LEU A 1 94 ? 8.488 12.537 -17.637 1.00 82.38 94 LEU A O 1
ATOM 732 N N . VAL A 1 95 ? 8.236 14.457 -16.498 1.00 80.19 95 VAL A N 1
ATOM 733 C CA . VAL A 1 95 ? 7.824 15.291 -17.637 1.00 80.19 95 VAL A CA 1
ATOM 734 C C . VAL A 1 95 ? 8.799 15.189 -18.823 1.00 80.19 95 VAL A C 1
ATOM 736 O O . VAL A 1 95 ? 8.345 14.842 -19.917 1.00 80.19 95 VAL A O 1
ATOM 739 N N . PRO A 1 96 ? 10.123 15.394 -18.669 1.00 73.56 96 PRO A N 1
ATOM 740 C CA . PRO A 1 96 ? 11.054 15.290 -19.791 1.00 73.56 96 PRO A CA 1
ATOM 741 C C . PRO A 1 96 ? 11.162 13.864 -20.344 1.00 73.56 96 PRO A C 1
ATOM 743 O O . PRO A 1 96 ? 11.395 13.703 -21.536 1.00 73.56 96 PRO A O 1
ATOM 746 N N . LEU A 1 97 ? 10.942 12.831 -19.522 1.00 70.69 97 LEU A N 1
ATOM 747 C CA . LEU A 1 97 ? 11.039 11.428 -19.940 1.00 70.69 97 LEU A CA 1
ATOM 748 C C . LEU A 1 97 ? 9.787 10.925 -20.664 1.00 70.69 97 LEU A C 1
ATOM 750 O O . LEU A 1 97 ? 9.902 10.198 -21.642 1.00 70.69 97 LEU A O 1
ATOM 754 N N . LYS A 1 98 ? 8.589 11.327 -20.228 1.00 70.38 98 LYS A N 1
ATOM 755 C CA . LYS A 1 98 ? 7.331 10.979 -20.913 1.00 70.38 98 LYS A CA 1
ATOM 756 C C . LYS A 1 98 ? 7.177 11.715 -22.236 1.00 70.38 98 LYS A C 1
ATOM 758 O O . LYS A 1 98 ? 6.585 11.192 -23.174 1.00 70.38 98 LYS A O 1
ATOM 763 N N . THR A 1 99 ? 7.724 12.922 -22.301 1.00 66.75 99 THR A N 1
ATOM 764 C CA . THR A 1 99 ? 7.719 13.728 -23.521 1.00 66.75 99 THR A CA 1
ATOM 765 C C . THR A 1 99 ? 8.810 13.267 -24.501 1.00 66.75 99 THR A C 1
ATOM 767 O O . THR A 1 99 ? 8.682 13.481 -25.704 1.00 66.75 99 THR A O 1
ATOM 770 N N . GLN A 1 100 ? 9.861 12.578 -24.032 1.00 62.19 100 GLN A N 1
ATOM 771 C CA . GLN A 1 100 ? 10.870 11.946 -24.888 1.00 62.19 100 GLN A CA 1
ATOM 772 C C . GLN A 1 100 ? 10.445 10.528 -25.301 1.00 62.19 100 GLN A C 1
ATOM 774 O O . GLN A 1 100 ? 10.779 9.538 -24.651 1.00 62.19 100 GLN A O 1
ATOM 779 N N . GLN A 1 101 ? 9.762 10.412 -26.443 1.00 57.94 101 GLN A N 1
ATOM 780 C CA . GLN A 1 101 ? 9.683 9.149 -27.183 1.00 57.94 101 GLN A CA 1
ATOM 781 C C . GLN A 1 101 ? 11.109 8.732 -27.590 1.00 57.94 101 GLN A C 1
ATOM 783 O O . GLN A 1 101 ? 11.707 9.328 -28.482 1.00 57.94 101 GLN A O 1
ATOM 788 N N . SER A 1 102 ? 11.650 7.736 -26.881 1.00 58.09 102 SER A N 1
ATOM 789 C CA . SER A 1 102 ? 12.932 7.060 -27.125 1.00 58.09 102 SER A CA 1
ATOM 790 C C . SER A 1 102 ? 14.144 7.997 -27.236 1.00 58.09 102 SER A C 1
ATOM 792 O O . SER A 1 102 ? 14.526 8.372 -28.348 1.00 58.09 102 SER A O 1
ATOM 794 N N . PRO A 1 103 ? 14.834 8.332 -26.127 1.00 63.25 103 PRO A N 1
ATOM 795 C CA . PRO A 1 103 ? 16.119 9.005 -26.221 1.00 63.25 103 PRO A CA 1
ATOM 796 C C . PRO A 1 103 ? 17.148 8.005 -26.759 1.00 63.25 103 PRO A C 1
ATOM 798 O O . PRO A 1 103 ? 17.863 7.352 -26.003 1.00 63.25 103 PRO A O 1
ATOM 801 N N . ILE A 1 104 ? 17.206 7.859 -28.085 1.00 66.12 104 ILE A N 1
ATOM 802 C CA . ILE A 1 104 ? 18.323 7.201 -28.755 1.00 66.12 104 ILE A CA 1
ATOM 803 C C . ILE A 1 104 ? 19.573 7.936 -28.277 1.00 66.12 104 ILE A C 1
ATOM 805 O O . ILE A 1 104 ? 19.679 9.160 -28.426 1.00 66.12 104 ILE A O 1
ATOM 809 N N . SER A 1 105 ? 20.500 7.190 -27.673 1.00 72.75 105 SER A N 1
ATOM 810 C CA . SER A 1 105 ? 21.794 7.728 -27.264 1.00 72.75 105 SER A CA 1
ATOM 811 C C . SER A 1 105 ? 22.430 8.449 -28.452 1.00 72.75 105 SER A C 1
ATOM 813 O O . SER A 1 105 ? 22.352 7.984 -29.591 1.00 72.75 105 SER A O 1
ATOM 815 N N . LYS A 1 106 ? 23.084 9.588 -28.213 1.00 71.56 106 LYS A N 1
ATOM 816 C CA . LYS A 1 106 ? 23.747 10.344 -29.289 1.00 71.56 106 LYS A CA 1
ATOM 817 C C . LYS A 1 106 ? 24.728 9.469 -30.068 1.00 71.56 106 LYS A C 1
ATOM 819 O O . LYS A 1 106 ? 24.811 9.568 -31.288 1.00 71.56 106 LYS A O 1
ATOM 824 N N . GLU A 1 107 ? 25.426 8.591 -29.364 1.00 79.44 107 GLU A N 1
ATOM 825 C CA . GLU A 1 107 ? 26.402 7.673 -29.945 1.00 79.44 107 GLU A CA 1
ATOM 826 C C . GLU A 1 107 ? 25.724 6.602 -30.803 1.00 79.44 107 GLU A C 1
ATOM 828 O O . GLU A 1 107 ? 26.169 6.294 -31.909 1.00 79.44 107 GLU A O 1
ATOM 833 N N . GLU A 1 108 ? 24.599 6.072 -30.332 1.00 80.38 108 GLU A N 1
ATOM 834 C CA . GLU A 1 108 ? 23.828 5.065 -31.053 1.00 80.38 108 GLU A CA 1
ATOM 835 C C . GLU A 1 108 ? 23.180 5.644 -32.312 1.00 80.38 108 GLU A C 1
ATOM 837 O O . GLU A 1 108 ? 23.254 5.044 -33.386 1.00 80.38 108 GLU A O 1
ATOM 842 N N . ARG A 1 109 ? 22.649 6.866 -32.218 1.00 81.75 109 ARG A N 1
ATOM 843 C CA . ARG A 1 109 ? 22.128 7.605 -33.368 1.00 81.75 109 ARG A CA 1
ATOM 844 C C . ARG A 1 109 ? 23.208 7.810 -34.429 1.00 81.75 109 ARG A C 1
ATOM 846 O O . ARG A 1 109 ? 22.986 7.489 -35.593 1.00 81.75 109 ARG A O 1
ATOM 853 N N . GLN A 1 110 ? 24.393 8.266 -34.027 1.00 86.69 110 GLN A N 1
ATOM 854 C CA . GLN A 1 110 ? 25.513 8.468 -34.950 1.00 86.69 110 GLN A CA 1
ATOM 855 C C . GLN A 1 110 ? 25.968 7.162 -35.601 1.00 86.69 110 GLN A C 1
ATOM 857 O O . GLN A 1 110 ? 26.277 7.127 -36.793 1.00 86.69 110 GLN A O 1
ATOM 862 N N . ARG A 1 111 ? 25.995 6.065 -34.842 1.00 90.81 1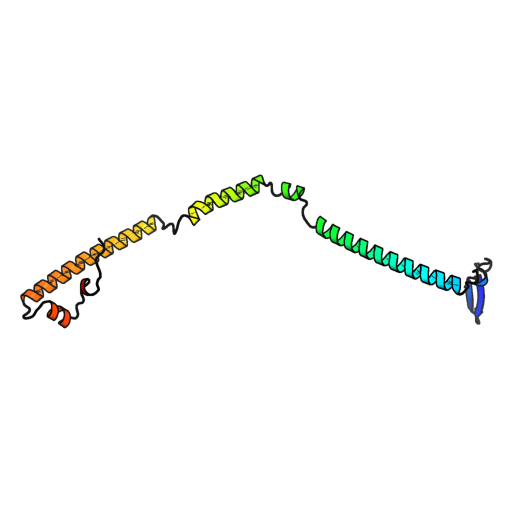11 ARG A N 1
ATOM 863 C CA . ARG A 1 111 ? 26.337 4.747 -35.377 1.00 90.81 111 ARG A CA 1
ATOM 864 C C . ARG A 1 111 ? 25.326 4.285 -36.425 1.00 90.81 111 ARG A C 1
ATOM 866 O O . ARG A 1 111 ? 25.733 3.770 -37.465 1.00 90.81 111 ARG A O 1
ATOM 873 N N . LEU A 1 112 ? 24.030 4.454 -36.162 1.00 90.06 112 LEU A N 1
ATOM 874 C CA . LEU A 1 112 ? 22.970 4.091 -37.105 1.00 90.06 112 LEU A CA 1
ATOM 875 C C . LEU A 1 112 ? 23.031 4.942 -38.377 1.00 90.06 112 LEU A C 1
ATOM 877 O O . LEU A 1 112 ? 22.924 4.403 -39.477 1.00 90.06 112 LEU A O 1
ATOM 881 N N . GLU A 1 113 ? 23.283 6.243 -38.247 1.00 88.06 113 GLU A N 1
ATOM 882 C CA . GLU A 1 113 ? 23.432 7.154 -39.386 1.00 88.06 113 GLU A CA 1
ATOM 883 C C . GLU A 1 113 ? 24.638 6.787 -40.262 1.00 88.06 113 GLU A C 1
ATOM 885 O O . GLU A 1 113 ? 24.501 6.705 -41.483 1.00 88.06 113 GLU A O 1
ATOM 890 N N . ARG A 1 114 ? 25.791 6.479 -39.651 1.00 91.81 114 ARG A N 1
ATOM 891 C CA . ARG A 1 114 ? 26.985 6.011 -40.381 1.00 91.81 114 ARG A CA 1
ATOM 892 C C . ARG A 1 114 ? 26.729 4.701 -41.116 1.00 91.81 114 ARG A C 1
ATOM 894 O O . ARG A 1 114 ? 27.048 4.572 -42.290 1.00 91.81 114 ARG A O 1
ATOM 901 N N . ARG A 1 115 ? 26.089 3.736 -40.457 1.00 92.75 115 ARG A N 1
ATOM 902 C CA . ARG A 1 115 ? 25.744 2.455 -41.093 1.00 92.75 115 ARG A CA 1
ATOM 903 C C . ARG A 1 115 ? 24.806 2.642 -42.274 1.00 92.75 115 ARG A C 1
ATOM 905 O O . ARG A 1 115 ? 24.993 2.013 -43.312 1.00 92.75 115 ARG A O 1
ATOM 912 N N . ARG A 1 116 ? 23.806 3.514 -42.128 1.00 92.56 116 ARG A N 1
ATOM 913 C CA . ARG A 1 116 ? 22.884 3.841 -43.216 1.00 92.56 116 ARG A CA 1
ATOM 914 C C . ARG A 1 116 ? 23.626 4.484 -44.388 1.00 92.56 116 ARG A C 1
ATOM 916 O O . ARG A 1 116 ? 23.396 4.079 -45.524 1.00 92.56 116 ARG A O 1
ATOM 923 N N . SER A 1 117 ? 24.516 5.445 -44.137 1.00 91.75 117 SER A N 1
ATOM 924 C CA . SER A 1 117 ? 25.253 6.126 -45.209 1.00 91.75 117 SER A CA 1
ATOM 925 C C . SER A 1 117 ? 26.213 5.187 -45.938 1.00 91.75 117 SER A C 1
ATOM 927 O O . SER A 1 117 ? 26.241 5.172 -47.169 1.00 91.75 117 SER A O 1
ATOM 929 N N . GLU A 1 118 ? 26.933 4.343 -45.201 1.00 94.81 118 GLU A N 1
ATOM 930 C CA . GLU A 1 118 ? 27.800 3.312 -45.770 1.00 94.81 118 GLU A CA 1
ATOM 931 C C . GLU A 1 118 ? 27.000 2.325 -46.626 1.00 94.81 118 GLU A C 1
ATOM 933 O O . GLU A 1 118 ? 27.384 2.048 -47.763 1.00 94.81 118 GLU A O 1
ATOM 938 N N . ALA A 1 119 ? 25.858 1.840 -46.131 1.00 93.50 119 ALA A N 1
ATOM 939 C CA . ALA A 1 119 ? 25.003 0.919 -46.875 1.00 93.50 119 ALA A CA 1
ATOM 940 C C . ALA A 1 119 ? 24.494 1.533 -48.191 1.00 93.50 119 ALA A C 1
ATOM 942 O O . ALA A 1 119 ? 24.561 0.888 -49.239 1.00 93.50 119 ALA A O 1
ATOM 943 N N . VAL A 1 120 ? 24.056 2.797 -48.169 1.00 93.19 120 VAL A N 1
ATOM 944 C CA . VAL A 1 120 ? 23.605 3.510 -49.378 1.00 93.19 120 VAL A CA 1
ATOM 945 C C . VAL A 1 120 ? 24.760 3.727 -50.361 1.00 93.19 120 VAL A C 1
ATOM 947 O O . VAL A 1 120 ? 24.585 3.536 -51.566 1.00 93.19 120 VAL A O 1
ATOM 950 N N . LEU A 1 121 ? 25.960 4.063 -49.876 1.00 93.75 121 LEU A N 1
ATOM 951 C CA . LEU A 1 121 ? 27.149 4.205 -50.721 1.00 93.75 121 LEU A CA 1
ATOM 952 C C . LEU A 1 121 ? 27.489 2.887 -51.431 1.00 93.75 121 LEU A C 1
ATOM 954 O O . LEU A 1 121 ? 27.751 2.872 -52.637 1.00 93.75 121 LEU A O 1
ATOM 958 N N . GLN A 1 122 ? 27.465 1.776 -50.691 1.00 94.50 122 GLN A N 1
ATOM 959 C CA . GLN A 1 122 ? 27.734 0.456 -51.254 1.00 94.50 122 GLN A CA 1
ATOM 960 C C . GLN A 1 122 ? 26.671 0.054 -52.271 1.00 94.50 122 GLN A C 1
ATOM 962 O O . GLN A 1 122 ? 27.022 -0.451 -53.336 1.00 94.50 122 GLN A O 1
ATOM 967 N N . TRP A 1 123 ? 25.396 0.331 -51.997 1.00 93.06 123 TRP A N 1
ATOM 968 C CA . TRP A 1 123 ? 24.320 0.086 -52.953 1.00 93.06 123 TRP A CA 1
ATOM 969 C C . TRP A 1 123 ? 24.533 0.875 -54.254 1.00 93.06 123 TRP A C 1
ATOM 971 O O . TRP A 1 123 ? 24.545 0.270 -55.326 1.00 93.06 123 TRP A O 1
ATOM 981 N N . ARG A 1 124 ? 24.833 2.183 -54.185 1.00 91.31 124 ARG A N 1
ATOM 982 C CA . ARG A 1 124 ? 25.152 3.015 -55.369 1.00 91.31 124 ARG A CA 1
ATOM 983 C C . ARG A 1 124 ? 26.311 2.448 -56.175 1.00 91.31 124 ARG A C 1
ATOM 985 O O . ARG A 1 124 ? 26.213 2.293 -57.392 1.00 91.31 124 ARG A O 1
ATOM 992 N N . ARG A 1 125 ? 27.413 2.131 -55.493 1.00 94.31 125 ARG A N 1
ATOM 993 C CA . ARG A 1 125 ? 28.627 1.625 -56.136 1.00 94.31 125 ARG A CA 1
ATOM 994 C C . ARG A 1 125 ? 28.374 0.289 -56.827 1.00 94.31 125 ARG A C 1
ATOM 996 O O . ARG A 1 125 ? 28.753 0.131 -57.982 1.00 94.31 125 ARG A O 1
ATOM 1003 N N . ARG A 1 126 ? 27.736 -0.656 -56.133 1.00 94.00 126 ARG A N 1
ATOM 1004 C CA . ARG A 1 126 ? 27.460 -1.995 -56.668 1.00 94.00 126 ARG A CA 1
ATOM 1005 C C . ARG A 1 126 ? 26.481 -1.939 -57.833 1.00 94.00 126 ARG A C 1
ATOM 1007 O O . ARG A 1 126 ? 26.762 -2.554 -58.854 1.00 94.00 126 ARG A O 1
ATOM 1014 N N . LYS A 1 127 ? 25.407 -1.144 -57.728 1.00 90.31 127 LYS A N 1
ATOM 1015 C CA . LYS A 1 127 ? 24.453 -0.943 -58.830 1.00 90.31 127 LYS A CA 1
ATOM 1016 C C . LYS A 1 127 ? 25.143 -0.370 -60.068 1.00 90.31 127 LYS A C 1
ATOM 1018 O O . LYS A 1 127 ? 24.896 -0.844 -61.171 1.00 90.31 127 LYS A O 1
ATOM 1023 N N . ARG A 1 128 ? 26.041 0.608 -59.891 1.00 92.31 128 ARG A N 1
ATOM 1024 C CA . ARG A 1 128 ? 26.812 1.183 -61.002 1.00 92.31 128 ARG A CA 1
ATOM 1025 C C . ARG A 1 128 ? 27.701 0.140 -61.683 1.00 92.31 128 ARG A C 1
ATOM 1027 O O . ARG A 1 128 ? 27.607 -0.010 -62.890 1.00 92.31 128 ARG A O 1
ATOM 1034 N N . ILE A 1 129 ? 28.501 -0.601 -60.914 1.00 93.94 129 ILE A N 1
ATOM 1035 C CA . ILE A 1 129 ? 29.408 -1.626 -61.461 1.00 93.94 129 ILE A CA 1
ATOM 1036 C C . ILE A 1 129 ? 28.619 -2.732 -62.171 1.00 93.94 129 ILE A C 1
ATOM 1038 O O . ILE A 1 129 ? 28.964 -3.112 -63.283 1.00 93.94 129 ILE A O 1
ATOM 1042 N N . ALA A 1 130 ? 27.541 -3.230 -61.559 1.00 91.50 130 ALA A N 1
ATOM 1043 C CA . ALA A 1 130 ? 26.694 -4.246 -62.180 1.00 91.50 130 ALA A CA 1
ATOM 1044 C C . ALA A 1 130 ? 26.109 -3.749 -63.509 1.00 91.50 130 ALA A C 1
ATOM 1046 O O . ALA A 1 130 ? 26.107 -4.481 -64.493 1.00 91.50 130 ALA A O 1
ATOM 1047 N N . ARG A 1 131 ? 25.676 -2.484 -63.564 1.00 88.12 131 ARG A N 1
ATOM 1048 C CA . ARG A 1 131 ? 25.185 -1.867 -64.798 1.00 88.12 131 ARG A CA 1
ATOM 1049 C C . ARG A 1 131 ? 26.274 -1.729 -65.862 1.00 88.12 131 ARG A C 1
ATOM 1051 O O . ARG A 1 131 ? 25.999 -2.064 -67.002 1.00 88.12 131 ARG A O 1
ATOM 1058 N N . GLU A 1 132 ? 27.479 -1.292 -65.500 1.00 92.25 132 GLU A N 1
ATOM 1059 C CA . GLU A 1 132 ? 28.621 -1.203 -66.426 1.00 92.25 132 GLU A CA 1
ATOM 1060 C C . GLU A 1 132 ? 28.942 -2.573 -67.049 1.00 92.25 132 GLU A C 1
ATOM 1062 O O . GLU A 1 132 ? 29.120 -2.676 -68.259 1.00 92.25 132 GLU A O 1
ATOM 1067 N N . VAL A 1 133 ? 28.948 -3.640 -66.240 1.00 91.00 133 VAL A N 1
ATOM 1068 C CA . VAL A 1 133 ? 29.173 -5.014 -66.723 1.00 91.00 133 VAL A CA 1
ATOM 1069 C C . VAL A 1 133 ? 28.044 -5.476 -67.645 1.00 91.00 133 VAL A C 1
ATOM 1071 O O . VAL A 1 133 ? 28.309 -6.058 -68.693 1.00 91.00 133 VAL A O 1
ATOM 1074 N N . LEU A 1 134 ? 26.787 -5.215 -67.278 1.00 88.81 134 LEU A N 1
ATOM 1075 C CA . LEU A 1 134 ? 25.636 -5.598 -68.099 1.00 88.81 134 LEU A CA 1
ATOM 1076 C C . LEU A 1 134 ? 25.605 -4.842 -69.425 1.00 88.81 134 LEU A C 1
ATOM 1078 O O . LEU A 1 134 ? 25.317 -5.444 -70.453 1.00 88.81 134 LEU A O 1
ATOM 1082 N N . ASP A 1 135 ? 25.929 -3.551 -69.414 1.00 88.50 135 ASP A N 1
ATOM 1083 C CA . ASP A 1 135 ? 25.993 -2.743 -70.627 1.00 88.50 135 ASP A CA 1
ATOM 1084 C C . ASP A 1 135 ? 27.123 -3.252 -71.553 1.00 88.50 135 ASP A C 1
ATOM 1086 O O . ASP A 1 135 ? 26.885 -3.412 -72.746 1.00 88.50 135 ASP A O 1
ATOM 1090 N N . ALA A 1 136 ? 28.283 -3.659 -71.015 1.00 91.12 136 ALA A N 1
ATOM 1091 C CA . ALA A 1 136 ? 29.355 -4.287 -71.801 1.00 91.12 136 ALA A CA 1
ATOM 1092 C C . ALA A 1 136 ? 28.960 -5.651 -72.407 1.00 91.12 136 ALA A C 1
ATOM 1094 O O . ALA A 1 136 ? 29.356 -5.974 -73.524 1.00 91.12 136 ALA A O 1
ATOM 1095 N N . ILE A 1 137 ? 28.169 -6.465 -71.697 1.00 88.50 137 ILE A N 1
ATOM 1096 C CA . ILE A 1 137 ? 27.634 -7.724 -72.249 1.00 88.50 137 ILE A CA 1
ATOM 1097 C C . ILE A 1 137 ? 26.626 -7.429 -73.366 1.00 88.50 137 ILE A C 1
ATOM 1099 O O . ILE A 1 137 ? 26.630 -8.104 -74.395 1.00 88.50 137 ILE A O 1
ATOM 1103 N N . LEU A 1 138 ? 25.782 -6.409 -73.181 1.00 87.75 138 LEU A N 1
ATOM 1104 C CA . LEU A 1 138 ? 24.758 -6.023 -74.152 1.00 87.75 138 LEU A CA 1
ATOM 1105 C C . LEU A 1 138 ? 25.338 -5.541 -75.480 1.00 87.75 138 LEU A C 1
ATOM 1107 O O . LEU A 1 138 ? 24.706 -5.764 -76.507 1.00 87.75 138 LEU A O 1
ATOM 1111 N N . GLU A 1 139 ? 26.534 -4.949 -75.487 1.00 87.69 139 GLU A N 1
ATOM 1112 C CA . GLU A 1 139 ? 27.220 -4.549 -76.726 1.00 87.69 139 GLU A CA 1
ATOM 1113 C C . GLU A 1 139 ? 27.446 -5.724 -77.694 1.00 87.69 139 GLU A C 1
ATOM 1115 O O . GLU A 1 139 ? 27.456 -5.526 -78.908 1.00 8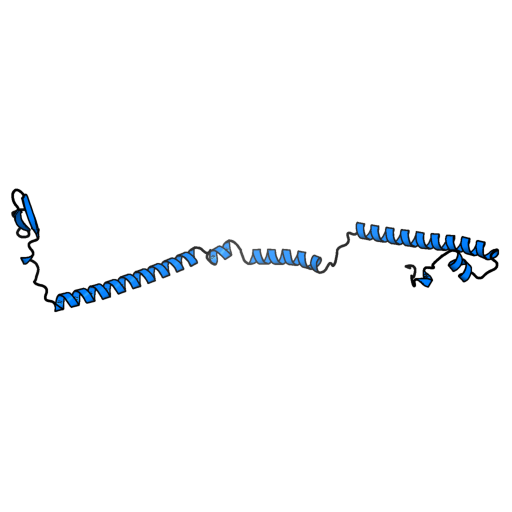7.69 139 GLU A O 1
ATOM 1120 N N . GLY A 1 140 ? 27.588 -6.950 -77.177 1.00 84.44 140 GLY A N 1
ATOM 1121 C CA . GLY A 1 140 ? 27.751 -8.171 -77.973 1.00 84.44 140 GLY A CA 1
ATOM 1122 C C . GLY A 1 140 ? 26.521 -9.081 -78.007 1.00 84.44 140 GLY A C 1
ATOM 1123 O O . GLY A 1 140 ? 26.586 -10.164 -78.592 1.00 84.44 140 GLY A O 1
ATOM 1124 N N . TYR A 1 141 ? 25.418 -8.694 -77.362 1.00 87.25 141 TYR A N 1
ATOM 1125 C CA . TYR A 1 141 ? 24.254 -9.559 -77.195 1.00 87.25 141 TYR A CA 1
ATOM 1126 C C . TYR A 1 141 ? 23.225 -9.324 -78.315 1.00 87.25 141 TYR A C 1
ATOM 1128 O O . TYR A 1 141 ? 22.828 -8.187 -78.560 1.00 87.25 141 TYR A O 1
ATOM 1136 N N . PRO A 1 142 ? 22.748 -10.376 -79.007 1.00 82.44 142 PRO A N 1
ATOM 1137 C CA . PRO A 1 142 ? 21.906 -10.220 -80.197 1.00 82.44 142 PRO A CA 1
ATOM 1138 C C . PRO A 1 142 ? 20.450 -9.815 -79.903 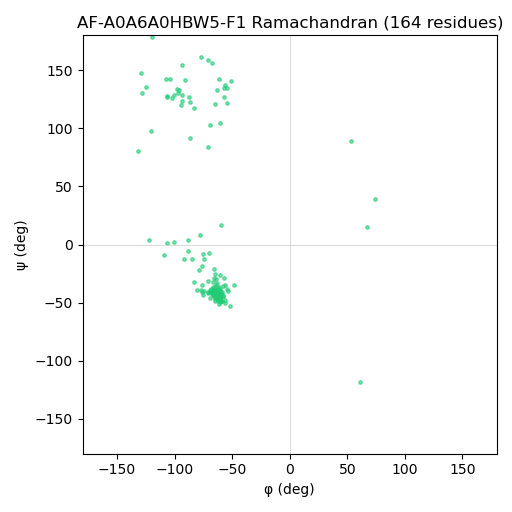1.00 82.44 142 PRO A C 1
ATOM 1140 O O . PRO A 1 142 ? 19.705 -9.544 -80.844 1.00 82.44 142 PRO A O 1
ATOM 1143 N N . LYS A 1 143 ? 20.021 -9.808 -78.633 1.00 85.88 143 LYS A N 1
ATOM 1144 C CA . LYS A 1 143 ? 18.634 -9.548 -78.204 1.00 85.88 143 LYS A CA 1
ATOM 1145 C C . LYS A 1 143 ? 18.530 -8.320 -77.285 1.00 85.88 143 LYS A C 1
ATOM 1147 O O . LYS A 1 143 ? 19.523 -7.676 -76.958 1.00 85.88 143 LYS A O 1
ATOM 1152 N N . SER A 1 144 ? 17.309 -7.981 -76.865 1.00 86.69 144 SER A N 1
ATOM 1153 C CA . SER A 1 144 ? 17.041 -6.797 -76.044 1.00 86.69 144 SER A CA 1
ATOM 1154 C C . SER A 1 144 ? 17.552 -6.921 -74.597 1.00 86.69 144 SER A C 1
ATOM 1156 O O . SER A 1 144 ? 17.720 -8.011 -74.052 1.00 86.69 144 SER A O 1
ATOM 1158 N N . LYS A 1 145 ? 17.739 -5.772 -73.931 1.00 84.06 145 LYS A N 1
ATOM 1159 C CA . LYS A 1 145 ? 18.152 -5.696 -72.518 1.00 84.06 145 LYS A CA 1
ATOM 1160 C C . LYS A 1 145 ? 17.200 -6.408 -71.556 1.00 84.06 145 LYS A C 1
ATOM 1162 O O . LYS A 1 145 ? 17.655 -6.973 -70.569 1.00 84.06 145 LYS A O 1
ATOM 1167 N N . LYS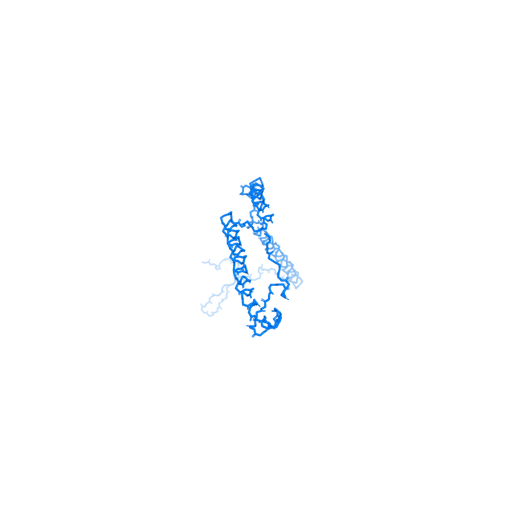 A 1 146 ? 15.896 -6.367 -71.837 1.00 84.50 146 LYS A N 1
ATOM 1168 C CA . LYS A 1 146 ? 14.880 -7.007 -70.992 1.00 84.50 146 LYS A CA 1
ATOM 1169 C C . LYS A 1 146 ? 14.972 -8.525 -71.073 1.00 84.50 146 LYS A C 1
ATOM 1171 O O . LYS A 1 146 ? 15.027 -9.172 -70.039 1.00 84.50 146 LYS A O 1
ATOM 1176 N N . GLU A 1 147 ? 15.100 -9.057 -72.286 1.00 85.31 147 GLU A N 1
ATOM 1177 C CA . GLU A 1 147 ? 15.289 -10.495 -72.504 1.00 85.31 147 GLU A CA 1
ATOM 1178 C C . GLU A 1 147 ? 16.582 -10.992 -71.857 1.00 85.31 147 GLU A C 1
ATOM 1180 O O . GLU A 1 147 ? 16.572 -12.039 -71.227 1.00 85.31 147 GLU A O 1
ATOM 1185 N N . LEU A 1 148 ? 17.677 -10.218 -71.920 1.00 85.88 148 LEU A N 1
ATOM 1186 C CA . LEU A 1 148 ? 18.908 -10.583 -71.211 1.00 85.88 148 LEU A CA 1
ATOM 1187 C C . LEU A 1 148 ? 18.691 -10.685 -69.692 1.00 85.88 148 LEU A C 1
ATOM 1189 O O . LEU A 1 148 ? 19.232 -11.577 -69.044 1.00 85.88 148 LEU A O 1
ATOM 1193 N N . TYR A 1 149 ? 17.943 -9.744 -69.114 1.00 88.69 149 TYR A N 1
ATOM 1194 C CA . TYR A 1 149 ? 17.699 -9.717 -67.673 1.00 88.69 149 TYR A CA 1
ATOM 1195 C C . TYR A 1 149 ? 16.796 -10.875 -67.247 1.00 88.69 149 TYR A C 1
ATOM 1197 O O . TYR A 1 149 ? 17.078 -11.499 -66.232 1.00 88.69 149 TYR A O 1
ATOM 1205 N N . GLU A 1 150 ? 15.778 -11.210 -68.039 1.00 87.56 150 GLU A N 1
ATOM 1206 C CA . GLU A 1 150 ? 14.934 -12.387 -67.812 1.00 87.56 150 GLU A CA 1
ATOM 1207 C C . GLU A 1 150 ? 15.729 -13.694 -67.958 1.00 87.56 150 GLU A C 1
ATOM 1209 O O . GLU A 1 150 ? 15.673 -14.540 -67.068 1.00 87.56 150 GLU A O 1
ATOM 1214 N N . ASP A 1 151 ? 16.536 -13.827 -69.017 1.00 86.25 151 ASP A N 1
ATOM 1215 C CA . ASP A 1 151 ? 17.343 -15.024 -69.295 1.00 86.25 151 ASP A CA 1
ATOM 1216 C C . ASP A 1 151 ? 18.372 -15.300 -68.179 1.00 86.25 151 ASP A C 1
ATOM 1218 O O . ASP A 1 151 ? 18.646 -16.457 -67.852 1.00 86.25 151 ASP A O 1
ATOM 1222 N N . ILE A 1 152 ? 18.953 -14.249 -67.584 1.00 86.38 152 ILE A N 1
ATOM 1223 C CA . ILE A 1 152 ? 19.943 -14.358 -66.493 1.00 86.38 152 ILE A CA 1
ATOM 1224 C C . ILE A 1 152 ? 19.274 -14.315 -65.102 1.00 86.38 152 ILE A C 1
ATOM 1226 O O . ILE A 1 152 ? 19.904 -14.660 -64.101 1.00 86.38 152 ILE A O 1
ATOM 1230 N N . GLY A 1 153 ? 17.996 -13.940 -65.019 1.00 85.69 153 GLY A N 1
ATOM 1231 C CA . GLY A 1 153 ? 17.243 -13.840 -63.766 1.00 85.69 153 GLY A CA 1
ATOM 1232 C C . GLY A 1 153 ? 17.617 -12.626 -62.907 1.00 85.69 153 GLY A C 1
ATOM 1233 O O . GLY A 1 153 ? 17.721 -12.741 -61.686 1.00 85.69 153 GLY A O 1
ATOM 1234 N N . ILE A 1 154 ? 17.868 -11.469 -63.526 1.00 86.75 154 ILE A N 1
ATOM 1235 C CA . ILE A 1 154 ? 18.176 -10.209 -62.834 1.00 86.75 154 ILE A CA 1
ATOM 1236 C C . ILE A 1 154 ? 16.901 -9.382 -62.654 1.00 86.75 154 ILE A C 1
ATOM 1238 O O . ILE A 1 154 ? 16.306 -8.924 -63.626 1.00 86.75 154 ILE A O 1
ATOM 1242 N N . GLU A 1 155 ? 16.554 -9.102 -61.400 1.00 86.12 155 GLU A N 1
ATOM 1243 C CA . GLU A 1 155 ? 15.475 -8.185 -61.016 1.00 86.12 155 GLU A CA 1
ATOM 1244 C C . GLU A 1 155 ? 16.053 -6.804 -60.675 1.00 86.12 155 GLU A C 1
ATOM 1246 O O . GLU A 1 155 ? 17.056 -6.700 -59.957 1.00 86.12 155 GLU A O 1
ATOM 1251 N N . THR A 1 156 ? 15.454 -5.724 -61.189 1.00 84.25 156 THR A N 1
ATOM 1252 C CA . THR A 1 156 ? 15.925 -4.362 -60.892 1.00 84.25 156 THR A CA 1
ATOM 1253 C C . THR A 1 156 ? 15.192 -3.741 -59.705 1.00 84.25 156 THR A C 1
ATOM 1255 O O . THR A 1 156 ? 14.041 -4.068 -59.418 1.00 84.25 156 THR A O 1
ATOM 1258 N N . ASP A 1 157 ? 15.844 -2.792 -59.019 1.00 84.44 157 ASP A N 1
ATOM 1259 C CA . ASP A 1 157 ? 15.199 -2.036 -57.933 1.00 84.44 157 ASP A CA 1
ATOM 1260 C C . ASP A 1 157 ? 13.914 -1.346 -58.429 1.00 84.44 157 ASP A C 1
ATOM 1262 O O . ASP A 1 157 ? 12.935 -1.228 -57.694 1.00 84.44 157 ASP A O 1
ATOM 1266 N N . GLU A 1 158 ? 13.920 -0.894 -59.686 1.00 84.12 158 GLU A N 1
ATOM 1267 C CA . GLU A 1 158 ? 12.793 -0.249 -60.348 1.00 84.12 158 GLU A CA 1
ATOM 1268 C C . GLU A 1 158 ? 11.594 -1.198 -60.528 1.00 84.12 158 GLU A C 1
ATOM 1270 O O . GLU A 1 158 ? 10.461 -0.770 -60.295 1.00 84.12 158 GLU A O 1
ATOM 1275 N N . ASP A 1 159 ? 11.833 -2.474 -60.856 1.00 82.88 159 ASP A N 1
ATOM 1276 C CA . ASP A 1 159 ? 10.782 -3.496 -61.013 1.00 82.88 159 ASP A CA 1
ATOM 1277 C C . ASP A 1 159 ? 10.089 -3.808 -59.678 1.00 82.88 159 ASP A C 1
ATOM 1279 O O . ASP A 1 159 ? 8.883 -4.052 -59.630 1.00 82.88 159 ASP A O 1
ATOM 1283 N N . LEU A 1 160 ? 10.836 -3.721 -58.573 1.00 83.12 160 LEU A N 1
ATOM 1284 C CA . LEU A 1 160 ? 10.331 -3.917 -57.210 1.00 83.12 160 LEU A CA 1
ATOM 1285 C C . LEU A 1 160 ? 9.796 -2.622 -56.568 1.00 83.12 160 LEU A C 1
ATOM 1287 O O . LEU A 1 160 ? 9.423 -2.613 -55.393 1.00 83.12 160 LEU A O 1
ATOM 1291 N N . GLY A 1 161 ? 9.767 -1.507 -57.308 1.00 81.94 161 GLY A N 1
ATOM 1292 C CA . GLY A 1 161 ? 9.306 -0.206 -56.809 1.00 81.94 161 GLY A CA 1
ATOM 1293 C C . GLY A 1 161 ? 10.208 0.413 -55.733 1.00 81.94 161 GLY A C 1
ATOM 1294 O O . GLY A 1 161 ? 9.806 1.356 -55.042 1.00 81.94 161 GLY A O 1
ATOM 1295 N N . VAL A 1 162 ? 11.433 -0.091 -55.580 1.00 85.88 162 VAL A N 1
ATOM 1296 C CA . VAL A 1 162 ? 12.392 0.356 -54.575 1.00 85.88 162 VAL A CA 1
ATOM 1297 C C . VAL A 1 162 ? 13.128 1.592 -55.085 1.00 85.88 162 VAL A C 1
ATOM 1299 O O . VAL A 1 162 ? 13.876 1.562 -56.060 1.00 85.88 162 VAL A O 1
ATOM 1302 N N . LYS A 1 163 ? 12.956 2.712 -54.379 1.00 83.31 163 LYS A N 1
ATOM 1303 C CA . LYS A 1 163 ? 13.710 3.942 -54.641 1.00 83.31 163 LYS A CA 1
ATOM 1304 C C . LYS A 1 163 ? 14.882 4.037 -53.688 1.00 83.31 163 LYS A C 1
ATOM 1306 O O . LYS A 1 163 ? 14.728 3.922 -52.472 1.00 83.31 163 LYS A O 1
ATOM 1311 N N . MET A 1 164 ? 16.055 4.293 -54.247 1.00 81.00 164 MET A N 1
ATOM 1312 C CA . MET A 1 164 ? 17.246 4.470 -53.441 1.00 81.00 164 MET A CA 1
ATOM 1313 C C . MET A 1 164 ? 17.094 5.695 -52.521 1.00 81.00 164 MET A C 1
ATOM 1315 O O . MET A 1 164 ? 16.693 6.761 -52.998 1.00 81.00 164 MET A O 1
ATOM 1319 N N . PRO A 1 165 ? 17.424 5.572 -51.224 1.00 80.88 165 PRO A N 1
ATOM 1320 C CA . PRO A 1 165 ? 17.434 6.704 -50.312 1.00 80.88 165 PRO A CA 1
ATOM 1321 C C . PRO A 1 165 ? 18.369 7.805 -50.830 1.00 80.88 165 PRO A C 1
ATOM 1323 O O . PRO A 1 165 ? 19.486 7.511 -51.279 1.00 80.88 165 PRO A O 1
ATOM 1326 N N . GLN A 1 166 ? 17.903 9.056 -50.780 1.00 61.88 166 GLN A N 1
ATOM 1327 C CA . GLN A 1 166 ? 18.728 10.229 -51.085 1.00 61.88 166 GLN A CA 1
ATOM 1328 C C . GLN A 1 166 ? 19.844 10.394 -50.055 1.00 61.88 166 GLN A C 1
ATOM 1330 O O . GLN A 1 166 ? 19.554 10.242 -48.843 1.00 61.88 166 GLN A O 1
#

Mean predicted aligned error: 16.24 Å

Radius of gyration: 54.53 Å; Cα contacts (8 Å, |Δi|>4): 41; chains: 1; bounding box: 75×62×151 Å

Secondary structure (DSSP, 8-state):
--TTSTTEEEEEETTEEEEEE-GGGSPPPPHHHHHHHHHHHHHHHHHHHHHHHHHHHHHHHHHHHHTSPPHHHHHHHS-HHHHHHHHHHHHHHHHHHHH-S----HHHHHHHHHHHHHHHHHHHHHHHHHHHHHHHHHTT-SS-HHHHHHHHTPPPTTTTTPPPP-